Protein AF-A0A2V6DSJ8-F1 (afdb_monomer)

Radius of gyration: 27.38 Å; Cα contacts (8 Å, |Δi|>4): 97; chains: 1; bounding box: 39×36×82 Å

Sequence (114 aa):
MLNMKRLVLCLALFVLGVLAALTWRLAPELARPTHLDPAFQVPSPFELASLPVATRFDFPLGSEHGALAYNAQRFTENHHLGDDLNGIGGENSDLGDPIYAVADGRVLLARDGG

pLDDT: mean 92.02, std 5.54, range [57.91, 98.25]

Secondary structure (DSSP, 8-state):
---HHHHHHHHHHHHHHHHHHHHHHHHHHHTS-SS--GGGPPPPHHHHHHSPP------SSSSTT-TTEEEEE-TTGGG-SS-EEEETT-TTTTTTPPPPPSSS----------

Solvent-accessible surface area (backbone atoms only — not comparable to full-atom values): 7255 Å² total; per-residue (Å²): 132,84,52,72,70,57,51,53,48,52,52,50,52,50,52,50,49,50,51,52,52,48,48,66,68,44,47,63,66,75,67,49,73,95,62,76,60,72,91,75,59,76,73,54,74,68,56,59,72,66,50,62,79,60,88,57,78,51,49,41,40,58,42,100,73,21,51,64,35,47,76,79,38,48,65,61,48,96,78,31,96,45,68,42,73,36,24,76,78,43,91,70,59,41,73,88,60,67,79,52,83,37,48,63,71,76,91,86,78,87,74,91,88,126

Nearest PDB structures (foldseek):
  8pv7-assembly1_CK  TM=3.643E-01  e=7.504E+00  Thermochaetoides thermophila DSM 1495

Mean predicted aligned error: 7.55 Å

Structure (mmCIF, N/CA/C/O backbone):
data_AF-A0A2V6DSJ8-F1
#
_entry.id   AF-A0A2V6DSJ8-F1
#
loop_
_atom_site.group_PDB
_atom_site.id
_atom_site.type_symbol
_atom_site.label_atom_id
_atom_site.label_alt_id
_atom_site.label_comp_id
_atom_site.label_asym_id
_atom_site.label_entity_id
_atom_site.label_seq_id
_atom_site.pdbx_PDB_ins_code
_atom_site.Cartn_x
_atom_site.Cartn_y
_atom_site.Cartn_z
_atom_site.occupancy
_atom_site.B_iso_or_equiv
_atom_site.auth_seq_id
_atom_site.auth_comp_id
_atom_site.auth_asym_id
_atom_site.auth_atom_id
_atom_site.pdbx_PDB_model_num
ATOM 1 N N . MET A 1 1 ? -11.512 12.904 62.688 1.00 71.31 1 MET A N 1
ATOM 2 C CA . MET A 1 1 ? -12.827 13.101 62.034 1.00 71.31 1 MET A CA 1
ATOM 3 C C . MET A 1 1 ? -12.679 14.086 60.886 1.00 71.31 1 MET A C 1
ATOM 5 O O . MET A 1 1 ? -12.241 15.208 61.118 1.00 71.31 1 MET A O 1
ATOM 9 N N . LEU A 1 2 ? -12.988 13.676 59.655 1.00 71.38 2 LEU A N 1
ATOM 10 C CA . LEU A 1 2 ? -13.039 14.590 58.510 1.00 71.38 2 LEU A CA 1
ATOM 11 C C . LEU A 1 2 ? -14.263 15.506 58.686 1.00 71.38 2 LEU A C 1
ATOM 13 O O . LEU A 1 2 ? -15.358 15.002 58.919 1.00 71.38 2 LEU A O 1
ATOM 17 N N . ASN A 1 3 ? -14.102 16.833 58.638 1.00 89.81 3 ASN A N 1
ATOM 18 C CA . ASN A 1 3 ? -15.262 17.721 58.770 1.00 89.81 3 ASN A CA 1
ATOM 19 C C . ASN A 1 3 ? -16.123 17.685 57.491 1.00 89.81 3 ASN A C 1
ATOM 21 O O . ASN A 1 3 ? -15.619 17.410 56.400 1.00 89.81 3 ASN A O 1
ATOM 25 N N . MET A 1 4 ? -17.413 17.999 57.622 1.00 90.94 4 MET A N 1
ATOM 26 C CA . MET A 1 4 ? -18.386 17.955 56.521 1.00 90.94 4 MET A CA 1
ATOM 27 C C . MET A 1 4 ? -17.945 18.765 55.289 1.00 90.94 4 MET A C 1
ATOM 29 O O . MET A 1 4 ? -18.133 18.325 54.160 1.00 90.94 4 MET A O 1
ATOM 33 N N . LYS A 1 5 ? -17.283 19.914 55.489 1.00 91.75 5 LYS A N 1
ATOM 34 C CA . LYS A 1 5 ? -16.775 20.759 54.395 1.00 91.75 5 LYS A CA 1
ATOM 35 C C . LYS A 1 5 ? -15.671 20.058 53.595 1.00 91.75 5 LYS A C 1
ATOM 37 O O . LYS A 1 5 ? -15.651 20.148 52.373 1.00 91.75 5 LYS A O 1
ATOM 42 N N . ARG A 1 6 ? -14.776 19.329 54.272 1.00 91.56 6 ARG A N 1
ATOM 43 C CA . ARG A 1 6 ? -13.719 18.528 53.634 1.00 91.56 6 ARG A CA 1
ATOM 44 C C . ARG A 1 6 ? -14.298 17.333 52.879 1.00 91.56 6 ARG A C 1
ATOM 46 O O . ARG A 1 6 ? -13.832 17.055 51.784 1.00 91.56 6 ARG A O 1
ATOM 53 N N . LEU A 1 7 ? -15.328 16.674 53.417 1.00 93.31 7 LEU A N 1
ATOM 54 C CA . LEU A 1 7 ? -16.011 15.578 52.721 1.00 93.31 7 LEU A CA 1
ATOM 55 C C . LEU A 1 7 ? -16.664 16.056 51.414 1.00 93.31 7 LEU A C 1
ATOM 57 O O . LEU A 1 7 ? -16.453 15.446 50.369 1.00 93.31 7 LEU A O 1
ATOM 61 N N . VAL A 1 8 ? -17.400 17.173 51.463 1.00 95.38 8 VAL A N 1
ATOM 62 C CA . VAL A 1 8 ? -18.034 17.778 50.279 1.00 95.38 8 VAL A CA 1
ATOM 63 C C . VAL A 1 8 ? -16.988 18.185 49.241 1.00 95.38 8 VAL A C 1
ATOM 65 O O . VAL A 1 8 ? -17.162 17.897 48.061 1.00 95.38 8 VAL A O 1
ATOM 68 N N . LEU A 1 9 ? -15.875 18.792 49.670 1.00 95.00 9 LEU A N 1
ATOM 69 C CA . LEU A 1 9 ? -14.777 19.152 48.772 1.00 95.00 9 LEU A CA 1
ATOM 70 C C . LEU A 1 9 ? -14.158 17.918 48.096 1.00 95.00 9 LEU A C 1
ATOM 72 O O . LEU A 1 9 ? -13.962 17.927 46.885 1.00 95.00 9 LEU A O 1
ATOM 76 N N . CYS A 1 10 ? -13.882 16.846 48.846 1.00 9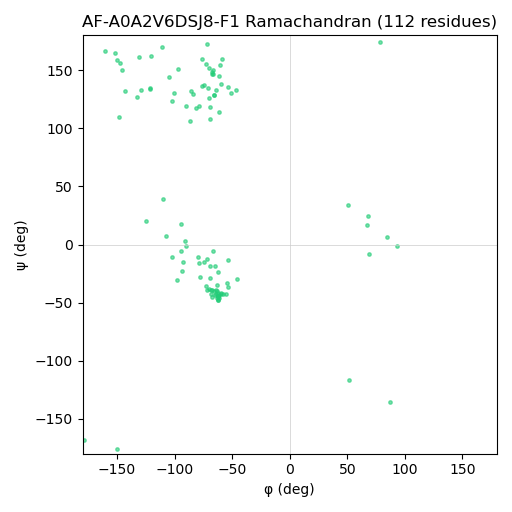5.69 10 CYS A N 1
ATOM 77 C CA . CYS A 1 10 ? -13.338 15.607 48.282 1.00 95.69 10 CYS A CA 1
ATOM 78 C C . CYS A 1 10 ? -14.297 14.964 47.272 1.00 95.69 10 CYS A C 1
ATOM 80 O O . CYS A 1 10 ? -13.850 14.529 46.214 1.00 95.69 10 CYS A O 1
ATOM 82 N N . LEU A 1 11 ? -15.602 14.939 47.564 1.00 96.69 11 LEU A N 1
ATOM 83 C CA . LEU A 1 11 ? -16.604 14.415 46.636 1.00 96.69 11 LEU A CA 1
ATOM 84 C C . LEU A 1 11 ? -16.687 15.269 45.364 1.00 96.69 11 LEU A C 1
ATOM 86 O O . LEU A 1 11 ? -16.715 14.723 44.266 1.00 96.69 11 LEU A O 1
ATOM 90 N N . ALA A 1 12 ? -16.667 16.598 45.495 1.00 96.88 12 ALA A N 1
ATOM 91 C CA . ALA A 1 12 ? -16.679 17.506 44.351 1.00 96.88 12 ALA A CA 1
ATOM 92 C C . ALA A 1 12 ? -15.441 17.321 43.459 1.00 96.88 12 ALA A C 1
ATOM 94 O O . ALA A 1 12 ? -15.573 17.223 42.242 1.00 96.88 12 ALA A O 1
ATOM 95 N N . LEU A 1 13 ? -14.248 17.206 44.055 1.00 97.62 13 LEU A N 1
ATOM 96 C CA . LEU A 1 13 ? -13.007 16.935 43.323 1.00 97.62 13 LEU A CA 1
ATOM 97 C C . LEU A 1 13 ? -13.026 15.558 42.651 1.00 97.62 13 LEU A C 1
ATOM 99 O O . LEU A 1 13 ? -12.575 15.432 41.516 1.00 97.62 13 LEU A O 1
ATOM 103 N N . PHE A 1 14 ? -13.581 14.541 43.315 1.00 97.56 14 PHE A N 1
ATOM 104 C CA . PHE A 1 14 ? -13.751 13.216 42.727 1.00 97.56 14 PHE A CA 1
ATOM 105 C C . PHE A 1 14 ? -14.683 13.258 41.511 1.00 97.56 14 PHE A C 1
ATOM 107 O O . PHE A 1 14 ? -14.323 12.754 40.452 1.00 97.56 14 PHE A O 1
ATOM 114 N N . VAL A 1 15 ? -15.843 13.914 41.625 1.00 98.25 15 VAL A N 1
ATOM 115 C CA . VAL A 1 15 ? -16.790 14.070 40.510 1.00 98.25 15 VAL A CA 1
ATOM 116 C C . VAL A 1 15 ? -16.158 14.852 39.359 1.00 98.25 15 VAL A C 1
ATOM 118 O O . VAL A 1 15 ? -16.242 14.411 38.217 1.00 98.25 15 VAL A O 1
ATOM 121 N N . LEU A 1 16 ? -15.470 15.963 39.639 1.00 98.25 16 LEU A N 1
ATOM 122 C CA . LEU A 1 16 ? -14.741 16.728 38.621 1.00 98.25 16 LEU A CA 1
ATOM 123 C C . LEU A 1 16 ? -13.666 15.879 37.931 1.00 98.25 16 LEU A C 1
ATOM 125 O O . LEU A 1 16 ? -13.547 15.930 36.710 1.00 98.25 16 LEU A O 1
ATOM 129 N N . GLY A 1 17 ? -12.923 15.069 38.688 1.00 98.19 17 GLY A N 1
ATOM 130 C CA . GLY A 1 17 ? -11.920 14.153 38.146 1.00 98.19 17 GLY A CA 1
ATOM 131 C C . GLY A 1 17 ? -12.527 13.069 37.253 1.00 98.19 17 GLY A C 1
ATOM 132 O O . GLY A 1 17 ? -12.008 12.807 36.171 1.00 98.19 17 GLY A O 1
ATOM 133 N N . VAL A 1 18 ? -13.656 12.4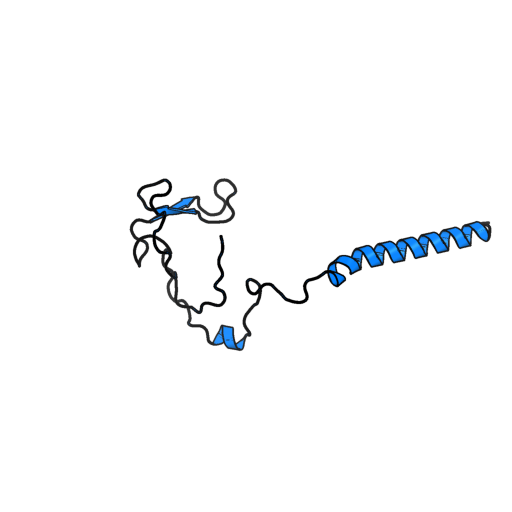81 37.659 1.00 98.06 18 VAL A N 1
ATOM 134 C CA . VAL A 1 18 ? -14.397 11.505 36.844 1.00 98.06 18 VAL A CA 1
ATOM 135 C C . VAL A 1 18 ? -14.909 12.151 35.560 1.00 98.06 18 VAL A C 1
ATOM 137 O O . VAL A 1 18 ? -14.725 11.584 34.486 1.00 98.06 18 VAL A O 1
ATOM 140 N N . LEU A 1 19 ? -15.500 13.345 35.642 1.00 97.69 19 LEU A N 1
ATOM 141 C CA . LEU A 1 19 ? -15.982 14.070 34.467 1.00 97.69 19 LEU A CA 1
ATOM 142 C C . LEU A 1 19 ? -14.834 14.412 33.514 1.00 97.69 19 LEU A C 1
ATOM 144 O O . LEU A 1 19 ? -14.966 14.168 32.322 1.00 97.69 19 LEU A O 1
ATOM 148 N N . ALA A 1 20 ? -13.698 14.891 34.027 1.00 97.12 20 ALA A N 1
ATOM 149 C CA . ALA A 1 20 ? -12.514 15.174 33.218 1.00 97.12 20 ALA A CA 1
ATOM 150 C C . ALA A 1 20 ? -11.942 13.910 32.550 1.00 97.12 20 ALA A C 1
ATOM 152 O O . ALA A 1 20 ? -11.552 13.937 31.385 1.00 97.12 20 ALA A O 1
ATOM 153 N N . ALA A 1 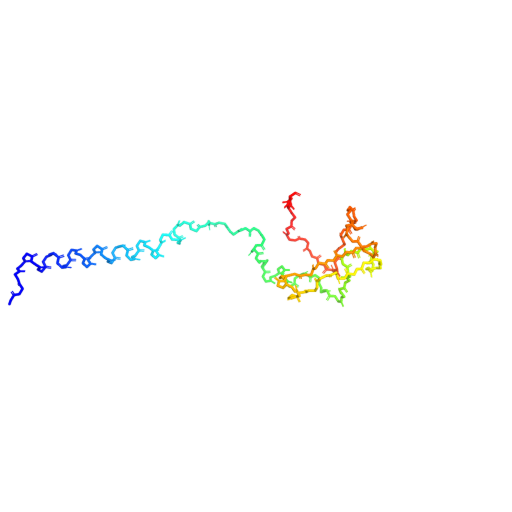21 ? -11.920 12.779 33.259 1.00 97.06 21 ALA A N 1
ATOM 154 C CA . ALA A 1 21 ? -11.482 11.509 32.690 1.00 97.06 21 ALA A CA 1
ATOM 155 C C . ALA A 1 21 ? -12.447 10.999 31.607 1.00 97.06 21 ALA A C 1
ATOM 157 O O . ALA A 1 21 ? -12.002 10.476 30.584 1.00 97.06 21 ALA A O 1
ATOM 158 N N . LEU A 1 22 ? -13.758 11.154 31.812 1.00 96.94 22 LEU A N 1
ATOM 159 C CA . LEU A 1 22 ? -14.777 10.774 30.835 1.00 96.94 22 LEU A CA 1
ATOM 160 C C . LEU A 1 22 ? -14.717 11.658 29.591 1.00 96.94 22 LEU A C 1
ATOM 162 O O . LEU A 1 22 ? -14.729 11.127 28.485 1.00 96.94 22 LEU A O 1
ATOM 166 N N . THR A 1 23 ? -14.601 12.979 29.745 1.00 95.19 23 THR A N 1
ATOM 167 C CA . THR A 1 23 ? -14.468 13.888 28.599 1.00 95.19 23 THR A CA 1
ATOM 168 C C . THR A 1 23 ? -13.196 13.594 27.819 1.00 95.19 23 THR A C 1
ATOM 170 O O . THR A 1 23 ? -13.268 13.459 26.605 1.00 95.19 23 THR A O 1
ATOM 173 N N . TRP A 1 24 ? -12.060 13.390 28.492 1.00 96.12 24 TRP A N 1
ATOM 174 C CA . TRP A 1 24 ? -10.808 13.004 27.836 1.00 96.12 24 TRP A CA 1
ATOM 175 C C . TRP A 1 24 ? -10.938 11.698 27.043 1.00 96.12 24 TRP A C 1
ATOM 177 O O . TRP A 1 24 ? -10.452 11.599 25.921 1.00 96.12 24 TRP A O 1
ATOM 187 N N . ARG A 1 25 ? -11.612 10.690 27.609 1.00 95.88 25 ARG A N 1
ATOM 188 C CA . ARG A 1 25 ? -11.791 9.386 26.954 1.00 95.88 25 ARG A CA 1
ATOM 189 C C . ARG A 1 25 ? -12.783 9.416 25.796 1.00 95.88 25 ARG A C 1
ATOM 191 O O . ARG A 1 25 ? -12.587 8.686 24.835 1.00 95.88 25 ARG A O 1
ATOM 198 N N . LEU A 1 26 ? -13.847 10.209 25.899 1.00 96.00 26 LEU A N 1
ATOM 199 C CA . LEU A 1 26 ? -14.933 10.228 24.916 1.00 96.00 26 LEU A CA 1
ATOM 200 C C . LEU A 1 26 ? -14.742 11.290 23.828 1.00 96.00 26 LEU A C 1
ATOM 202 O O . LEU A 1 26 ? -15.289 11.136 22.741 1.00 96.00 26 LEU A O 1
ATOM 206 N N . ALA A 1 27 ? -13.968 12.348 24.079 1.00 94.94 27 ALA A N 1
ATOM 207 C CA . ALA A 1 27 ? -13.749 13.418 23.107 1.00 94.94 27 ALA A CA 1
ATOM 208 C C . ALA A 1 27 ? -13.203 12.926 21.749 1.00 94.94 27 ALA A C 1
ATOM 210 O O . ALA A 1 27 ? -13.737 13.371 20.734 1.00 94.94 27 ALA A O 1
ATOM 211 N N . PRO A 1 28 ? -12.228 11.992 21.676 1.00 93.75 28 PRO A N 1
ATOM 212 C CA . PRO A 1 28 ? -11.755 11.468 20.392 1.00 93.75 28 PRO A CA 1
ATOM 213 C C . PRO A 1 28 ? -12.842 10.722 19.614 1.00 93.75 28 PRO A C 1
ATOM 215 O O . PRO A 1 28 ? -12.896 10.809 18.393 1.00 93.75 28 PRO A O 1
ATOM 218 N N . GLU A 1 29 ? -13.730 10.020 20.319 1.00 91.12 29 GLU A N 1
ATOM 219 C CA . GLU A 1 29 ? -14.838 9.281 19.709 1.00 91.12 29 GLU A CA 1
ATOM 220 C C . GLU A 1 29 ? -15.922 10.222 19.180 1.00 91.12 29 GLU A C 1
ATOM 222 O O . GLU A 1 29 ? -16.444 10.016 18.089 1.00 91.12 29 GLU A O 1
ATOM 227 N N . LEU A 1 30 ? -16.214 11.301 19.913 1.00 89.50 30 LEU A N 1
ATOM 228 C CA . LEU A 1 30 ? -17.152 12.341 19.482 1.00 89.50 30 LEU A CA 1
ATOM 229 C C . LEU A 1 30 ? -16.618 13.171 18.306 1.00 89.50 30 LEU A C 1
ATOM 231 O O . LEU A 1 30 ? -17.406 13.685 17.518 1.00 89.50 30 LEU A O 1
ATOM 235 N N . ALA A 1 31 ? -15.295 13.305 18.196 1.00 89.31 31 ALA A N 1
ATOM 236 C CA . ALA A 1 31 ? -14.625 13.988 17.092 1.00 89.31 31 ALA A CA 1
ATOM 237 C C . ALA A 1 31 ? -14.281 13.053 15.920 1.00 89.31 31 ALA A C 1
ATOM 239 O O . ALA A 1 31 ? -13.717 13.508 14.921 1.00 89.31 31 ALA A O 1
ATOM 240 N N . ARG A 1 32 ? -14.587 11.753 16.026 1.00 88.69 32 ARG A N 1
ATOM 241 C CA . ARG A 1 32 ? -14.270 10.781 14.982 1.00 88.69 32 ARG A CA 1
ATOM 242 C C . ARG A 1 32 ? -15.045 11.130 13.702 1.00 88.69 32 ARG A C 1
ATOM 244 O O . ARG A 1 32 ? -16.258 11.345 13.772 1.00 88.69 32 ARG A O 1
ATOM 251 N N . PRO A 1 33 ? -14.390 11.148 12.527 1.00 88.19 33 PRO A N 1
ATOM 252 C CA . PRO A 1 33 ? -15.084 11.304 11.257 1.00 88.19 33 PRO A CA 1
ATOM 253 C C . PRO A 1 33 ? -16.202 10.269 11.105 1.00 88.19 33 PRO A C 1
ATOM 255 O O . PRO A 1 33 ? -16.014 9.085 11.382 1.00 88.19 33 PRO A O 1
ATOM 258 N N . THR A 1 34 ? -17.367 10.713 10.639 1.00 85.88 34 THR A N 1
ATOM 259 C CA . THR A 1 34 ? -18.526 9.836 10.400 1.00 85.88 34 THR A CA 1
ATOM 260 C C . THR A 1 34 ? -18.366 8.963 9.159 1.00 85.88 34 THR A C 1
ATOM 262 O O . THR A 1 34 ? -19.097 7.990 8.994 1.00 85.88 34 THR A O 1
ATOM 265 N N . HIS A 1 35 ? -17.400 9.297 8.303 1.00 85.12 35 HIS A N 1
ATOM 266 C CA . HIS A 1 35 ? -17.077 8.573 7.085 1.00 85.12 35 HIS A CA 1
ATOM 267 C C . HIS A 1 35 ? -15.618 8.124 7.147 1.00 85.12 35 HIS A C 1
ATOM 269 O O . HIS A 1 35 ? -14.734 8.909 7.495 1.00 85.12 35 HIS A O 1
ATOM 275 N N . LEU A 1 36 ? -15.374 6.861 6.801 1.00 85.69 36 LEU A N 1
ATOM 276 C CA . LEU A 1 36 ? -14.025 6.360 6.558 1.00 85.69 36 LEU A CA 1
ATOM 277 C C . LEU A 1 36 ? -13.549 6.893 5.207 1.00 85.69 36 LEU A C 1
ATOM 279 O O . LEU A 1 36 ? -14.320 6.869 4.242 1.00 85.69 36 LEU A O 1
ATOM 283 N N . ASP A 1 37 ? -12.293 7.343 5.132 1.00 87.88 37 ASP A N 1
ATOM 284 C CA . ASP A 1 37 ? -11.655 7.627 3.842 1.00 87.88 37 ASP A CA 1
ATOM 285 C C . ASP A 1 37 ? -11.838 6.384 2.945 1.00 87.88 37 ASP A C 1
ATOM 287 O O . ASP A 1 37 ? -11.591 5.269 3.418 1.00 87.88 37 ASP A O 1
ATOM 291 N N . PRO A 1 38 ? -12.315 6.541 1.694 1.00 87.44 38 PRO A N 1
ATOM 292 C CA . PRO A 1 38 ? -12.452 5.446 0.735 1.00 87.44 38 PRO A CA 1
ATOM 293 C C . PRO A 1 38 ? -11.232 4.519 0.643 1.00 87.44 38 PRO A C 1
ATOM 295 O O . PRO A 1 38 ? -11.402 3.329 0.403 1.00 87.44 38 PRO A O 1
ATOM 298 N N . ALA A 1 39 ? -10.020 5.022 0.904 1.00 87.69 39 ALA A N 1
ATOM 299 C CA . ALA A 1 39 ? -8.790 4.229 0.952 1.00 87.69 39 ALA A CA 1
ATOM 300 C C . ALA A 1 39 ? -8.786 3.142 2.044 1.00 87.69 39 ALA A C 1
ATOM 302 O O . ALA A 1 39 ? -8.066 2.155 1.922 1.00 87.69 39 ALA A O 1
ATOM 303 N N . PHE A 1 40 ? -9.586 3.307 3.101 1.00 89.12 40 PHE A N 1
ATOM 304 C CA . PHE A 1 40 ? -9.734 2.346 4.199 1.00 89.12 40 PHE A CA 1
ATOM 305 C C . PHE A 1 40 ? -11.081 1.613 4.176 1.00 89.12 40 PHE A C 1
ATOM 307 O O . PHE A 1 40 ? -11.404 0.887 5.119 1.00 89.12 40 PHE A O 1
ATOM 314 N N . GLN A 1 41 ? -11.890 1.797 3.130 1.00 89.94 41 GLN A N 1
ATOM 315 C CA . GLN A 1 41 ? -13.144 1.068 2.982 1.00 89.94 41 GLN A CA 1
ATOM 316 C C . GLN A 1 41 ? -12.864 -0.321 2.407 1.00 89.94 41 GLN A C 1
ATOM 318 O O . GLN A 1 41 ? -12.369 -0.468 1.292 1.00 89.94 41 GLN A O 1
ATOM 323 N N . VAL A 1 42 ? -13.193 -1.357 3.177 1.00 88.81 42 VAL A N 1
ATOM 324 C CA . VAL A 1 42 ? -13.106 -2.745 2.715 1.00 88.81 42 VAL A CA 1
ATOM 325 C C . VAL A 1 42 ? -14.392 -3.085 1.948 1.00 88.81 42 VAL A C 1
ATOM 327 O O . VAL A 1 42 ? -15.476 -2.851 2.493 1.00 88.81 42 VAL A O 1
ATOM 330 N N . PRO A 1 43 ? -14.311 -3.640 0.721 1.00 90.25 43 PRO A N 1
ATOM 331 C CA . PRO A 1 43 ? -15.491 -4.091 -0.013 1.00 90.25 43 PRO A CA 1
ATOM 332 C C . PRO A 1 43 ? -16.283 -5.149 0.758 1.00 90.25 43 PRO A C 1
ATOM 334 O O . PRO A 1 43 ? -15.756 -5.840 1.634 1.00 90.25 43 PRO A O 1
ATOM 337 N N . SER A 1 44 ? -17.558 -5.318 0.409 1.00 93.94 44 SER A N 1
ATOM 338 C CA . SER A 1 44 ? -18.372 -6.365 1.032 1.00 93.94 44 SER A CA 1
ATOM 339 C C . SER A 1 44 ? -17.786 -7.765 0.766 1.00 93.94 44 SER A C 1
ATOM 341 O O . SER A 1 44 ? -17.142 -7.974 -0.265 1.00 93.94 44 SER A O 1
ATOM 343 N N . PRO A 1 45 ? -18.045 -8.774 1.623 1.00 96.12 45 PRO A N 1
ATOM 344 C CA . PRO A 1 45 ? -17.580 -10.140 1.371 1.00 96.12 45 PRO A CA 1
ATOM 345 C C . PRO A 1 45 ? -18.010 -10.697 0.005 1.00 96.12 45 PRO A C 1
ATOM 347 O O . PRO A 1 45 ? -17.261 -11.446 -0.615 1.00 96.12 45 PRO A O 1
ATOM 350 N N . PHE A 1 46 ? -19.190 -10.303 -0.487 1.00 96.12 46 PHE A N 1
ATOM 351 C CA . PHE A 1 46 ? -19.681 -10.695 -1.811 1.00 96.12 46 PHE A CA 1
ATOM 352 C C . PHE A 1 46 ? -18.897 -10.039 -2.949 1.00 96.12 46 PHE A C 1
ATOM 354 O O . PHE A 1 46 ? -18.633 -10.692 -3.954 1.00 96.12 46 PHE A O 1
ATOM 361 N N . GLU A 1 47 ? -18.511 -8.771 -2.798 1.00 93.88 47 GLU A N 1
ATOM 362 C CA . GLU A 1 47 ? -17.643 -8.102 -3.768 1.00 93.88 47 GLU A CA 1
ATOM 363 C C . GLU A 1 47 ? -16.235 -8.681 -3.752 1.00 93.88 47 GLU A C 1
ATOM 365 O O . GLU A 1 47 ? -15.685 -8.926 -4.814 1.00 93.88 47 GLU A O 1
ATOM 370 N N . LEU A 1 48 ? -15.667 -8.957 -2.575 1.00 92.31 48 LEU A N 1
ATOM 371 C CA . LEU A 1 48 ? -14.357 -9.605 -2.472 1.00 92.31 48 LEU A CA 1
ATOM 372 C C . LEU A 1 48 ? -14.359 -10.984 -3.141 1.00 92.31 48 LEU A C 1
ATOM 374 O O . LEU A 1 48 ? -13.425 -11.314 -3.863 1.00 92.31 48 LEU A O 1
ATOM 378 N N . ALA A 1 49 ? -15.422 -11.767 -2.941 1.00 94.31 49 ALA A N 1
ATOM 379 C CA . ALA A 1 49 ? -15.572 -13.083 -3.556 1.00 94.31 49 ALA A CA 1
ATOM 380 C C . ALA A 1 49 ? -15.805 -13.035 -5.077 1.00 94.31 49 ALA A C 1
ATOM 382 O O . ALA A 1 49 ? -15.631 -14.057 -5.739 1.00 94.31 49 ALA A O 1
ATOM 383 N N . SER A 1 50 ? -16.214 -11.888 -5.634 1.00 94.44 50 SER A N 1
ATOM 384 C CA . SER A 1 50 ? -16.420 -11.717 -7.077 1.00 94.44 50 SER A CA 1
ATOM 385 C C . SER A 1 50 ? -15.207 -11.142 -7.810 1.00 94.44 50 SER A C 1
ATOM 387 O O . SER A 1 50 ? -15.228 -11.067 -9.040 1.00 94.44 50 SER A O 1
ATOM 389 N N . LEU A 1 51 ? -14.153 -10.746 -7.087 1.00 93.38 51 LEU A N 1
ATOM 390 C CA . LEU A 1 51 ? -12.918 -10.266 -7.698 1.00 93.38 51 LEU A CA 1
ATOM 391 C C . LEU A 1 51 ? -12.204 -11.393 -8.463 1.00 93.38 51 LEU A C 1
ATOM 393 O O . LEU A 1 51 ? -12.242 -12.552 -8.039 1.00 93.38 51 LEU A O 1
ATOM 397 N N . PRO A 1 52 ? -11.522 -11.069 -9.577 1.00 94.88 52 PRO A N 1
ATOM 398 C CA . PRO A 1 52 ? -10.670 -12.036 -10.252 1.00 94.88 52 PRO A CA 1
ATOM 399 C C . PRO A 1 52 ? -9.539 -12.490 -9.321 1.00 94.88 52 PRO A C 1
ATOM 401 O O . PRO A 1 52 ? -9.018 -11.715 -8.517 1.00 94.88 52 PRO A O 1
ATOM 404 N N . VAL A 1 53 ? -9.149 -13.759 -9.439 1.00 94.88 53 VAL A N 1
ATOM 405 C CA . VAL A 1 53 ? -7.994 -14.296 -8.714 1.00 94.88 53 VAL A CA 1
ATOM 406 C C . VAL A 1 53 ? -6.724 -13.855 -9.433 1.00 94.88 53 VAL A C 1
ATOM 408 O O . VAL A 1 53 ? -6.505 -14.233 -10.580 1.00 94.88 53 VAL A O 1
ATOM 411 N N . ALA A 1 54 ? -5.862 -13.110 -8.744 1.00 95.88 54 ALA A N 1
ATOM 412 C CA . ALA A 1 54 ? -4.531 -12.786 -9.241 1.00 95.88 54 ALA A CA 1
ATOM 413 C C . ALA A 1 54 ? -3.649 -14.047 -9.263 1.00 95.88 54 ALA A C 1
ATOM 415 O O . ALA A 1 54 ? -3.233 -14.547 -8.217 1.00 95.88 54 ALA A O 1
ATOM 416 N N . THR A 1 55 ? -3.360 -14.577 -10.454 1.00 96.38 55 THR A N 1
ATOM 417 C CA . THR A 1 55 ? -2.514 -15.776 -10.625 1.00 96.38 55 THR A CA 1
ATOM 418 C C . THR A 1 55 ? -1.035 -15.464 -10.840 1.00 96.38 55 THR A C 1
ATOM 420 O O . THR A 1 55 ? -0.198 -16.360 -10.746 1.00 96.38 55 THR A O 1
ATOM 423 N N . ARG A 1 56 ? -0.706 -14.211 -11.160 1.00 93.50 56 ARG A N 1
ATOM 424 C CA . ARG A 1 56 ? 0.651 -13.713 -11.407 1.00 93.50 56 ARG A CA 1
ATOM 425 C C . ARG A 1 56 ? 0.745 -12.277 -10.911 1.00 93.50 56 ARG A C 1
ATOM 427 O O . ARG A 1 56 ? -0.245 -11.554 -10.956 1.00 93.50 56 ARG A O 1
ATOM 434 N N . PHE A 1 57 ? 1.946 -11.902 -10.485 1.00 92.62 57 PHE A N 1
ATOM 435 C CA . PHE A 1 57 ? 2.323 -10.525 -10.212 1.00 92.62 57 PHE A CA 1
ATOM 436 C C . PHE A 1 57 ? 3.523 -10.152 -11.082 1.00 92.62 57 PHE A C 1
ATOM 438 O O . PHE A 1 57 ? 4.470 -10.935 -11.178 1.00 92.62 57 PHE A O 1
ATOM 445 N N . ASP A 1 58 ? 3.460 -8.980 -11.701 1.00 93.25 58 ASP A N 1
ATOM 446 C CA . ASP A 1 58 ? 4.527 -8.379 -12.497 1.00 93.25 58 ASP A CA 1
ATOM 447 C C . ASP A 1 58 ? 5.117 -7.140 -11.825 1.00 93.25 58 ASP A C 1
ATOM 449 O O . ASP A 1 58 ? 4.614 -6.646 -10.816 1.00 93.25 58 ASP A O 1
ATOM 453 N N . PHE A 1 59 ? 6.231 -6.655 -12.368 1.00 93.25 59 PHE A N 1
ATOM 454 C CA . PHE A 1 59 ? 6.833 -5.410 -11.910 1.00 93.25 59 PHE A CA 1
ATOM 455 C C . PHE A 1 59 ? 6.029 -4.214 -12.460 1.00 93.25 59 PHE A C 1
ATOM 457 O O . PHE A 1 59 ? 5.670 -4.233 -13.637 1.00 93.25 59 PHE A O 1
ATOM 464 N N . PRO A 1 60 ? 5.741 -3.175 -11.654 1.00 93.94 60 PRO A N 1
ATOM 465 C CA . PRO A 1 60 ? 4.847 -2.080 -12.053 1.00 93.94 60 PRO A CA 1
ATOM 466 C C . PRO A 1 60 ? 5.499 -1.024 -12.958 1.00 93.94 60 PRO A C 1
ATOM 468 O O . PRO A 1 60 ? 4.787 -0.167 -13.477 1.00 93.94 60 PRO A O 1
ATOM 471 N N . LEU A 1 61 ? 6.826 -1.056 -13.120 1.00 94.31 61 LEU A N 1
ATOM 472 C CA . LEU A 1 61 ? 7.615 -0.084 -13.887 1.00 94.31 61 LEU A CA 1
ATOM 473 C C . LEU A 1 61 ? 8.390 -0.748 -15.026 1.00 94.31 61 LEU A C 1
ATOM 475 O O . LEU A 1 61 ? 8.656 -1.948 -14.991 1.00 94.31 61 LEU A O 1
ATOM 479 N N . GLY A 1 62 ? 8.827 0.056 -15.994 1.00 92.06 62 GLY A N 1
ATOM 480 C CA . GLY A 1 62 ? 9.601 -0.404 -17.144 1.00 92.06 62 GLY A CA 1
ATOM 481 C C . GLY A 1 62 ? 8.702 -0.873 -18.288 1.00 92.06 62 GLY A C 1
ATOM 482 O O . GLY A 1 62 ? 7.731 -0.208 -18.642 1.00 92.06 62 GLY A O 1
ATOM 483 N N . SER A 1 63 ? 9.024 -2.008 -18.912 1.00 88.25 63 SER A N 1
ATOM 484 C CA . SER A 1 63 ? 8.131 -2.615 -19.908 1.00 88.25 63 SER A CA 1
ATOM 485 C C . SER A 1 63 ? 6.887 -3.238 -19.259 1.00 88.25 63 SER A C 1
ATOM 487 O O . SER A 1 63 ? 6.832 -3.419 -18.047 1.00 88.25 63 SER A O 1
ATOM 489 N N . GLU A 1 64 ? 5.925 -3.685 -20.074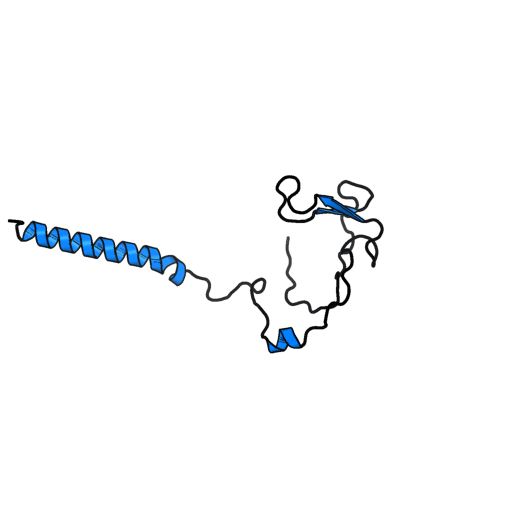 1.00 81.19 64 GLU A N 1
ATOM 490 C CA . GLU A 1 64 ? 4.734 -4.442 -19.632 1.00 81.19 64 GLU A CA 1
ATOM 491 C C . GLU A 1 64 ? 5.041 -5.701 -18.789 1.00 81.19 64 GLU A C 1
ATOM 493 O O . GLU A 1 64 ? 4.149 -6.283 -18.176 1.00 81.19 64 GLU A O 1
ATOM 498 N N . HIS A 1 65 ? 6.302 -6.144 -18.762 1.00 84.69 65 HIS A N 1
ATOM 499 C CA . HIS A 1 65 ? 6.784 -7.272 -17.963 1.00 84.69 65 HIS A CA 1
ATOM 500 C C . HIS A 1 65 ? 7.966 -6.901 -17.056 1.00 84.69 65 HIS A C 1
ATOM 502 O O . HIS A 1 65 ? 8.723 -7.777 -16.639 1.00 84.69 65 HIS A O 1
ATOM 508 N N . GLY A 1 66 ? 8.159 -5.614 -16.766 1.00 89.75 66 GLY A N 1
ATOM 509 C CA . GLY A 1 66 ? 9.158 -5.160 -15.804 1.00 89.75 66 GLY A CA 1
ATOM 510 C C . GLY A 1 66 ? 10.578 -4.991 -16.328 1.00 89.75 66 GLY A C 1
ATOM 511 O O . GLY A 1 66 ? 11.497 -4.773 -15.540 1.00 89.75 66 GLY A O 1
ATOM 512 N N . ALA A 1 67 ? 10.810 -5.132 -17.636 1.00 92.44 67 ALA A N 1
ATOM 513 C CA . ALA A 1 67 ? 12.153 -4.952 -18.175 1.00 92.44 67 ALA A CA 1
ATOM 514 C C . ALA A 1 67 ? 12.591 -3.490 -18.036 1.00 92.44 67 ALA A C 1
ATOM 516 O O . ALA A 1 67 ? 11.769 -2.585 -18.142 1.00 92.44 67 ALA A O 1
ATOM 517 N N . LEU A 1 68 ? 13.901 -3.271 -17.887 1.00 93.38 68 LEU A N 1
ATOM 518 C CA . LEU A 1 68 ? 14.515 -1.942 -17.754 1.00 93.38 68 LEU A CA 1
ATOM 519 C C . LEU A 1 68 ? 14.164 -1.198 -16.456 1.00 93.38 68 LEU A C 1
ATOM 521 O O . LEU A 1 68 ? 14.450 -0.008 -16.359 1.00 93.38 68 LEU A O 1
ATOM 525 N N . ALA A 1 69 ? 13.650 -1.896 -15.443 1.00 94.56 69 ALA A N 1
ATOM 526 C CA . ALA A 1 69 ? 13.455 -1.352 -14.106 1.00 94.56 69 ALA A CA 1
ATOM 527 C C . ALA A 1 69 ? 14.022 -2.290 -13.024 1.00 94.56 69 ALA A C 1
ATOM 529 O O . ALA A 1 69 ? 14.294 -3.467 -13.274 1.00 94.56 69 ALA A O 1
ATOM 530 N N . TYR A 1 70 ? 14.254 -1.758 -11.825 1.00 93.75 70 TYR A N 1
ATOM 531 C CA . TYR A 1 70 ? 14.765 -2.500 -10.672 1.00 93.75 70 TYR A CA 1
ATOM 532 C C . TYR A 1 70 ? 14.291 -1.879 -9.352 1.00 93.75 70 TYR A C 1
ATOM 534 O O . TYR A 1 70 ? 13.798 -0.756 -9.319 1.00 93.75 70 TYR A O 1
ATOM 542 N N . ASN A 1 71 ? 14.429 -2.626 -8.254 1.00 93.94 71 ASN A N 1
ATOM 543 C CA . ASN A 1 71 ? 14.212 -2.114 -6.902 1.00 93.94 71 ASN A CA 1
ATOM 544 C C . ASN A 1 71 ? 15.521 -1.479 -6.403 1.00 93.94 71 ASN A C 1
ATOM 546 O O . ASN A 1 71 ? 16.494 -2.194 -6.138 1.00 93.94 71 ASN A O 1
ATOM 550 N N . ALA A 1 72 ? 15.548 -0.150 -6.360 1.00 93.50 72 ALA A N 1
ATOM 551 C CA . ALA A 1 72 ? 16.688 0.670 -5.981 1.00 93.50 72 ALA A CA 1
ATOM 552 C C . ALA A 1 72 ? 16.905 0.735 -4.464 1.00 93.50 72 ALA A C 1
ATOM 554 O O . ALA A 1 72 ? 18.050 0.878 -4.032 1.00 93.50 72 ALA A O 1
ATOM 555 N N . GLN A 1 73 ? 15.844 0.582 -3.671 1.00 93.56 73 GLN A N 1
ATOM 556 C CA . GLN A 1 73 ? 15.926 0.519 -2.216 1.00 93.56 73 GLN A CA 1
ATOM 557 C C . GLN A 1 73 ? 14.831 -0.382 -1.662 1.00 93.56 73 GLN A C 1
ATOM 559 O O . GLN A 1 73 ? 13.650 -0.030 -1.677 1.00 93.56 73 GLN A O 1
ATOM 564 N N . ARG A 1 74 ? 15.228 -1.546 -1.145 1.00 95.25 74 ARG A N 1
ATOM 565 C CA . ARG A 1 74 ? 14.263 -2.564 -0.734 1.00 95.25 74 ARG A CA 1
ATOM 566 C C . ARG A 1 74 ? 13.598 -2.200 0.585 1.00 95.25 74 ARG A C 1
ATOM 568 O O . ARG A 1 74 ? 14.162 -1.479 1.411 1.00 95.25 74 ARG A O 1
ATOM 575 N N . PHE A 1 75 ? 12.440 -2.799 0.830 1.00 95.50 75 PHE A N 1
ATOM 576 C CA . PHE A 1 75 ? 11.742 -2.713 2.103 1.00 95.50 75 PHE A CA 1
ATOM 577 C C . PHE A 1 75 ? 12.690 -2.957 3.279 1.00 95.50 75 PHE A C 1
ATOM 579 O O . PHE A 1 75 ? 13.456 -3.921 3.299 1.00 95.50 75 PHE A O 1
ATOM 586 N N . THR A 1 76 ? 12.604 -2.086 4.283 1.00 95.88 76 THR A N 1
ATOM 587 C CA . THR A 1 76 ? 13.423 -2.026 5.507 1.00 95.88 76 THR A CA 1
ATOM 588 C C . THR A 1 76 ? 14.886 -1.626 5.321 1.00 95.88 76 THR A C 1
ATOM 590 O O . THR A 1 76 ? 15.554 -1.338 6.318 1.00 95.88 76 THR A O 1
ATOM 593 N N . GLU A 1 77 ? 15.391 -1.512 4.092 1.00 95.69 77 GLU A N 1
ATOM 594 C CA . GLU A 1 77 ? 16.736 -0.993 3.851 1.00 95.69 77 GLU A 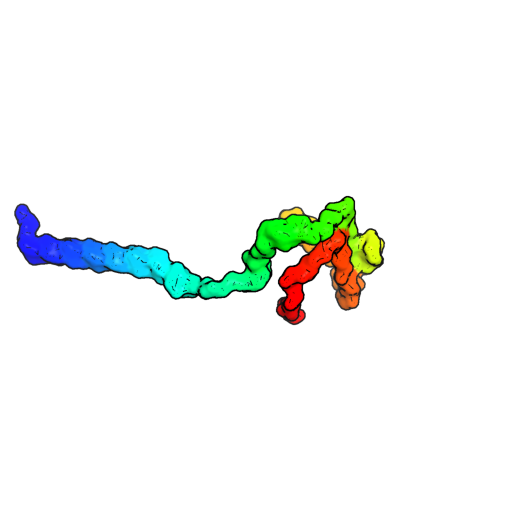CA 1
ATOM 595 C C . GLU A 1 77 ? 16.782 0.513 4.135 1.00 95.69 77 GLU A C 1
ATOM 597 O O . GLU A 1 77 ? 15.889 1.279 3.770 1.00 95.69 77 GLU A O 1
ATOM 602 N N . ASN A 1 78 ? 17.823 0.939 4.852 1.00 94.31 78 ASN A N 1
ATOM 603 C CA . ASN A 1 78 ? 18.022 2.320 5.308 1.00 94.31 78 ASN A CA 1
ATOM 604 C C . ASN A 1 78 ? 16.800 2.940 6.023 1.00 94.31 78 ASN A C 1
ATOM 606 O O . ASN A 1 78 ? 16.592 4.148 5.946 1.00 94.31 78 ASN A O 1
ATOM 610 N N . HIS A 1 79 ? 16.029 2.133 6.765 1.00 93.75 79 HIS A N 1
ATOM 611 C CA . HIS A 1 79 ? 14.803 2.545 7.473 1.00 93.75 79 HIS A CA 1
ATOM 612 C C . HIS A 1 79 ? 13.628 2.928 6.555 1.00 93.75 79 HIS A C 1
ATOM 614 O O . HIS A 1 79 ? 12.739 3.675 6.967 1.00 93.75 79 HIS A O 1
ATOM 620 N N . HIS A 1 80 ? 13.599 2.404 5.329 1.00 92.44 80 HIS A N 1
ATOM 621 C CA . HIS A 1 80 ? 12.512 2.648 4.390 1.00 92.44 80 HIS A CA 1
ATOM 622 C C . HIS A 1 80 ? 11.341 1.674 4.592 1.00 92.44 80 HIS A C 1
ATOM 624 O O . HIS A 1 80 ? 11.539 0.468 4.723 1.00 92.44 80 HIS A O 1
ATOM 630 N N . LEU A 1 81 ? 10.107 2.190 4.645 1.00 94.31 81 LEU A N 1
ATOM 631 C CA . LEU A 1 81 ? 8.886 1.393 4.858 1.00 94.31 81 LEU A CA 1
ATOM 632 C C . LEU 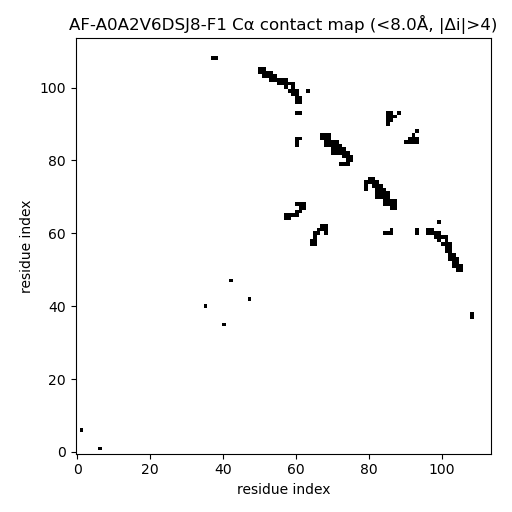A 1 81 ? 8.188 0.990 3.546 1.00 94.31 81 LEU A C 1
ATOM 634 O O . LEU A 1 81 ? 7.022 0.599 3.569 1.00 94.31 81 LEU A O 1
ATOM 638 N N . GLY A 1 82 ? 8.902 1.056 2.422 1.00 93.12 82 GLY A N 1
ATOM 639 C CA . GLY A 1 82 ? 8.445 0.629 1.103 1.00 93.12 82 GLY A CA 1
ATOM 640 C C . GLY A 1 82 ? 9.605 0.140 0.237 1.00 93.12 82 GLY A C 1
ATOM 641 O O . GLY A 1 82 ? 10.739 0.060 0.707 1.00 93.12 82 GLY A O 1
ATOM 642 N N . ASP A 1 83 ? 9.302 -0.191 -1.014 1.00 93.88 83 ASP A N 1
ATOM 643 C CA . ASP A 1 83 ? 10.301 -0.421 -2.056 1.00 93.88 83 ASP A CA 1
ATOM 644 C C . ASP A 1 83 ? 10.393 0.829 -2.939 1.00 93.88 83 ASP A C 1
ATOM 646 O O . ASP A 1 83 ? 9.362 1.301 -3.423 1.00 93.88 83 ASP A O 1
ATOM 650 N N . ASP A 1 84 ? 11.604 1.333 -3.182 1.00 92.94 84 ASP A N 1
ATOM 651 C CA . ASP A 1 84 ? 11.840 2.348 -4.214 1.00 92.94 84 ASP A CA 1
ATOM 652 C C . ASP A 1 84 ? 12.171 1.651 -5.525 1.00 92.94 84 ASP A C 1
ATOM 654 O O . ASP A 1 84 ? 13.153 0.913 -5.628 1.00 92.94 84 ASP A O 1
ATOM 658 N N . LEU A 1 85 ? 11.344 1.873 -6.537 1.00 93.12 85 LEU A N 1
ATOM 659 C CA . LEU A 1 85 ? 11.516 1.292 -7.861 1.00 93.12 85 LEU A CA 1
ATOM 660 C C . LEU A 1 85 ? 12.038 2.374 -8.812 1.00 93.12 85 LEU A C 1
ATOM 662 O O . LEU A 1 85 ? 11.671 3.532 -8.662 1.00 93.12 85 LEU A O 1
ATOM 666 N N . ASN A 1 86 ? 12.907 2.002 -9.752 1.00 94.56 86 ASN A N 1
ATOM 667 C CA . ASN A 1 86 ? 13.537 2.946 -10.676 1.00 94.56 86 ASN A CA 1
ATOM 668 C C . ASN A 1 86 ? 13.869 2.285 -12.022 1.00 9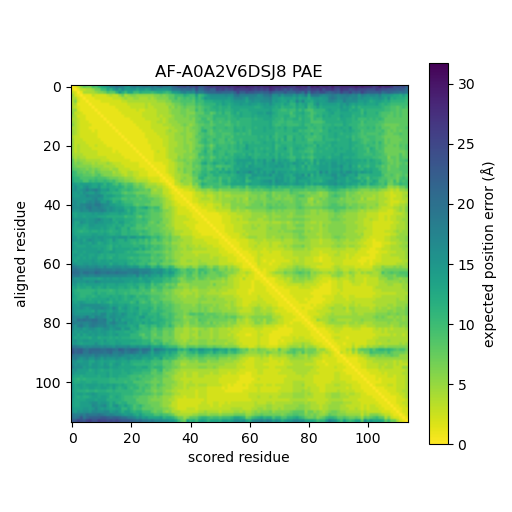4.56 86 ASN A C 1
ATOM 670 O O . ASN A 1 86 ? 14.032 1.063 -12.107 1.00 94.56 86 ASN A O 1
ATOM 674 N N . GLY A 1 87 ? 14.031 3.094 -13.064 1.00 94.00 87 GLY A N 1
ATOM 675 C CA . GLY A 1 87 ? 14.580 2.692 -14.352 1.00 94.00 87 GLY A CA 1
ATOM 676 C C . GLY A 1 87 ? 16.082 2.399 -14.267 1.00 94.00 87 GLY A C 1
ATOM 677 O O . GLY A 1 87 ? 16.815 2.976 -13.466 1.00 94.00 87 GLY A O 1
ATOM 678 N N . ILE A 1 88 ? 16.591 1.513 -15.127 1.00 94.62 88 ILE A N 1
ATOM 679 C CA . ILE A 1 88 ? 18.019 1.127 -15.131 1.00 94.62 88 ILE A CA 1
ATOM 680 C C . ILE A 1 88 ? 18.982 2.256 -15.544 1.00 94.62 88 ILE A C 1
ATOM 682 O O . ILE A 1 88 ? 20.196 2.061 -15.505 1.00 94.62 88 ILE A O 1
ATOM 686 N N . GLY A 1 89 ? 18.467 3.417 -15.962 1.00 92.12 89 GLY A N 1
ATOM 687 C CA . GLY A 1 89 ? 19.276 4.608 -16.224 1.00 92.12 89 GLY A CA 1
ATOM 688 C C . GLY A 1 89 ? 19.822 5.264 -14.948 1.00 92.12 89 GLY A C 1
ATOM 689 O O . GLY A 1 89 ? 20.723 6.096 -15.049 1.00 92.12 89 GLY A O 1
ATOM 690 N N . GLY A 1 90 ? 19.324 4.862 -13.772 1.00 85.00 90 GLY A N 1
ATOM 691 C CA . GLY A 1 90 ? 19.672 5.433 -12.471 1.00 85.00 90 GLY A CA 1
ATOM 692 C C . GLY A 1 90 ? 18.959 6.760 -12.184 1.00 85.00 90 GLY A C 1
ATOM 693 O O . GLY A 1 90 ? 18.273 7.313 -13.040 1.00 85.00 90 GLY A O 1
ATOM 694 N N . GLU A 1 91 ? 19.137 7.286 -10.969 1.00 86.12 91 GLU A N 1
ATOM 695 C CA . GLU A 1 91 ? 18.539 8.556 -10.510 1.00 86.12 91 GLU A CA 1
ATOM 696 C C . GLU A 1 91 ? 17.017 8.623 -10.737 1.00 86.12 91 GLU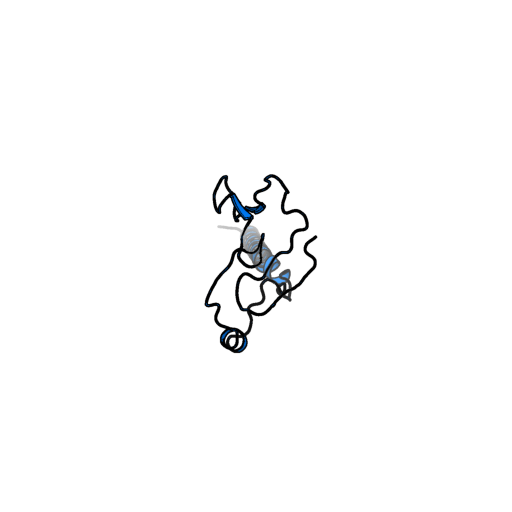 A C 1
ATOM 698 O O . GLU A 1 91 ? 16.310 7.813 -10.163 1.00 86.12 91 GLU A O 1
ATOM 703 N N . ASN A 1 92 ? 16.507 9.544 -11.561 1.00 89.00 92 ASN A N 1
ATOM 704 C CA . ASN A 1 92 ? 15.081 9.658 -11.905 1.00 89.00 92 ASN A CA 1
ATOM 705 C C . ASN A 1 92 ? 14.833 9.250 -13.366 1.00 89.00 92 ASN A C 1
ATOM 707 O O . ASN A 1 92 ? 14.123 9.940 -14.101 1.00 89.00 92 ASN A O 1
ATOM 711 N N . SER A 1 93 ? 15.523 8.213 -13.847 1.00 92.00 93 SER A N 1
ATOM 712 C CA . SER A 1 93 ? 15.438 7.801 -15.256 1.00 92.00 93 SER A CA 1
ATOM 713 C C . SER A 1 93 ? 14.055 7.301 -15.681 1.00 92.00 93 SER A C 1
ATOM 715 O O . SER A 1 93 ? 13.771 7.287 -16.872 1.00 92.00 93 SER A O 1
ATOM 717 N N . ASP A 1 94 ? 13.215 6.939 -14.717 1.00 92.12 94 ASP A N 1
ATOM 718 C CA . ASP A 1 94 ? 11.816 6.535 -14.854 1.00 92.12 94 ASP A CA 1
ATOM 719 C C . ASP A 1 94 ? 10.818 7.701 -14.735 1.00 92.12 94 ASP A C 1
ATOM 721 O O . ASP A 1 94 ? 9.603 7.497 -14.767 1.00 92.12 94 ASP A O 1
ATOM 725 N N . LEU A 1 95 ? 11.287 8.944 -14.585 1.00 93.00 95 LEU A N 1
ATOM 726 C CA . LEU A 1 95 ? 10.399 10.096 -14.455 1.00 93.00 95 LEU A CA 1
ATOM 727 C C . LEU A 1 95 ? 9.531 10.271 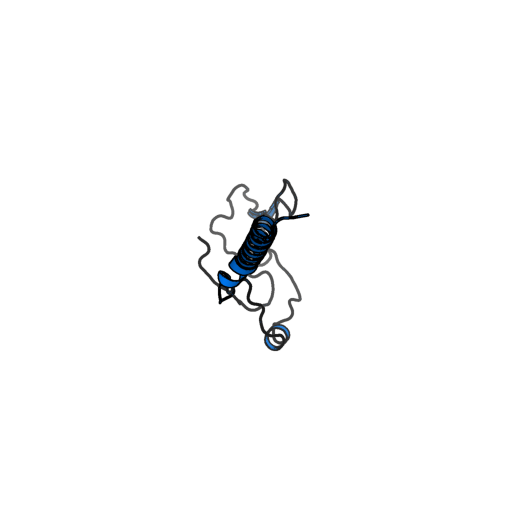-15.710 1.00 93.00 95 LEU A C 1
ATOM 729 O O . LEU A 1 95 ? 10.012 10.660 -16.775 1.00 93.00 95 LEU A O 1
ATOM 733 N N . GLY A 1 96 ? 8.224 10.077 -15.536 1.00 90.88 96 GLY A N 1
ATOM 734 C CA . GLY A 1 96 ? 7.229 10.163 -16.606 1.00 90.88 96 GLY A CA 1
ATOM 735 C C . GLY A 1 96 ? 6.909 8.822 -17.269 1.00 90.88 96 GLY A C 1
ATOM 736 O O . GLY A 1 96 ? 6.031 8.789 -18.134 1.00 90.88 96 GLY A O 1
ATOM 737 N N . ASP A 1 97 ? 7.562 7.734 -16.854 1.00 91.50 97 ASP A N 1
ATOM 738 C CA . ASP A 1 97 ? 7.226 6.394 -17.317 1.00 91.50 97 ASP A CA 1
ATOM 739 C C . ASP A 1 97 ? 5.839 5.962 -16.807 1.00 91.50 97 ASP A C 1
ATOM 741 O O . ASP A 1 97 ? 5.394 6.364 -15.724 1.00 91.50 97 ASP A O 1
ATOM 745 N N . PRO A 1 98 ? 5.111 5.142 -17.585 1.00 91.75 98 PRO A N 1
ATOM 746 C CA . PRO A 1 98 ? 3.830 4.604 -17.155 1.00 91.75 98 PRO A CA 1
ATOM 747 C C . PRO A 1 98 ? 3.994 3.625 -15.986 1.00 91.75 98 PRO A C 1
ATOM 749 O O . PRO A 1 98 ? 4.938 2.839 -15.933 1.00 91.75 98 PRO A O 1
ATOM 752 N N . ILE A 1 99 ? 2.996 3.617 -15.101 1.00 92.06 99 ILE A N 1
ATOM 753 C CA . ILE A 1 99 ? 2.847 2.618 -14.040 1.00 92.06 99 ILE A CA 1
ATOM 754 C C . ILE A 1 99 ? 1.770 1.619 -14.469 1.00 92.06 99 ILE A C 1
ATOM 756 O O . ILE A 1 99 ? 0.631 2.006 -14.748 1.00 92.06 99 ILE A O 1
ATOM 760 N N . TYR A 1 100 ? 2.116 0.334 -14.506 1.00 93.12 100 TYR A N 1
ATOM 761 C CA . TYR A 1 100 ? 1.209 -0.740 -14.911 1.00 93.12 100 TYR A CA 1
ATOM 762 C C . TYR A 1 100 ? 0.555 -1.425 -13.708 1.00 93.12 100 TYR A C 1
ATOM 764 O O . TYR A 1 100 ? 1.126 -1.522 -12.620 1.00 93.12 100 TYR A O 1
ATOM 772 N N . ALA A 1 101 ? -0.653 -1.956 -13.916 1.00 93.56 101 ALA A N 1
ATOM 773 C CA . ALA A 1 101 ? -1.259 -2.874 -12.962 1.00 93.56 101 ALA A CA 1
ATOM 774 C C . ALA A 1 101 ? -0.430 -4.164 -12.905 1.00 93.56 101 ALA A C 1
ATOM 776 O O . ALA A 1 101 ? -0.161 -4.780 -13.933 1.00 93.56 101 ALA A O 1
ATOM 777 N N . VAL A 1 102 ? -0.047 -4.581 -11.700 1.00 93.81 102 VAL A N 1
ATOM 778 C CA . VAL A 1 102 ? 0.832 -5.746 -11.506 1.00 93.81 102 VAL A CA 1
ATOM 779 C C . VAL A 1 102 ? 0.105 -7.084 -11.620 1.00 93.81 102 VAL A C 1
ATOM 781 O O . VAL A 1 102 ? 0.757 -8.115 -11.720 1.00 93.81 102 VAL A O 1
ATOM 784 N N . ALA A 1 103 ? -1.225 -7.088 -11.556 1.00 94.50 103 ALA A N 1
ATOM 785 C CA . ALA A 1 103 ? -2.045 -8.292 -11.568 1.00 94.50 103 ALA A CA 1
ATOM 786 C C . ALA A 1 103 ? -3.496 -7.972 -11.955 1.00 94.50 103 ALA A C 1
ATOM 788 O O . ALA A 1 103 ? -3.926 -6.814 -11.907 1.00 94.50 103 ALA A O 1
ATOM 789 N N . ASP A 1 104 ? -4.262 -9.017 -12.268 1.00 95.50 104 ASP A N 1
ATOM 790 C CA . ASP A 1 104 ? -5.711 -8.923 -12.436 1.00 95.50 104 ASP A CA 1
ATOM 791 C C . ASP A 1 104 ? -6.386 -8.429 -11.150 1.00 95.50 104 ASP A C 1
ATOM 793 O O . ASP A 1 104 ? -6.059 -8.853 -10.038 1.00 95.50 104 ASP A O 1
ATOM 797 N N . GLY A 1 105 ? -7.363 -7.536 -11.301 1.00 93.62 105 GLY A N 1
ATOM 798 C CA . GLY A 1 105 ? -8.046 -6.932 -10.166 1.00 93.62 105 GLY A CA 1
ATOM 799 C C . GLY A 1 105 ? -9.144 -5.955 -10.563 1.00 93.62 105 GLY A C 1
ATOM 800 O O . GLY A 1 105 ? -9.563 -5.871 -11.718 1.00 93.62 105 GLY A O 1
ATOM 801 N N . ARG A 1 106 ? -9.619 -5.198 -9.573 1.00 92.75 106 ARG A N 1
ATOM 802 C CA . ARG A 1 106 ? -10.609 -4.131 -9.738 1.00 92.75 106 ARG A CA 1
ATOM 803 C C . ARG A 1 106 ? -10.092 -2.867 -9.065 1.00 92.75 106 ARG A C 1
ATOM 805 O O . ARG A 1 106 ? -9.678 -2.911 -7.910 1.00 92.75 106 ARG A O 1
ATOM 812 N N . VAL A 1 107 ? -10.174 -1.738 -9.762 1.00 92.50 107 VAL A N 1
ATOM 813 C CA . VAL A 1 107 ? -9.881 -0.427 -9.170 1.00 92.50 107 VAL A CA 1
ATOM 814 C C . VAL A 1 107 ? -10.980 -0.085 -8.163 1.00 92.50 107 VAL A C 1
ATOM 816 O O . VAL A 1 107 ? -12.150 0.014 -8.534 1.00 92.50 107 VAL A O 1
ATOM 819 N N . LEU A 1 108 ? -10.605 0.073 -6.892 1.00 89.56 108 LEU A N 1
ATOM 820 C CA . LEU A 1 108 ? -11.520 0.464 -5.809 1.00 89.56 108 LEU A CA 1
ATOM 821 C C . LEU A 1 108 ? -11.461 1.965 -5.509 1.00 89.56 108 LEU A C 1
ATOM 823 O O . LEU A 1 108 ? -12.462 2.560 -5.121 1.00 89.56 108 LEU A O 1
ATOM 827 N N . LEU A 1 109 ? -10.294 2.577 -5.715 1.00 91.88 109 LEU A N 1
ATOM 828 C CA . LEU A 1 109 ? -10.050 3.992 -5.485 1.00 91.88 109 LEU A CA 1
ATOM 829 C C . LEU A 1 109 ? -9.115 4.530 -6.566 1.00 91.88 109 LEU A C 1
ATOM 831 O O . LEU A 1 109 ? -8.065 3.951 -6.827 1.00 91.88 109 LEU A O 1
ATOM 835 N N . ALA A 1 110 ? -9.486 5.667 -7.141 1.00 92.25 110 ALA A N 1
ATOM 836 C CA . ALA A 1 110 ? -8.604 6.509 -7.932 1.00 92.25 110 ALA A CA 1
ATOM 837 C C . ALA A 1 110 ? -8.789 7.946 -7.443 1.00 92.25 110 ALA A C 1
ATOM 839 O O . ALA A 1 110 ? -9.919 8.429 -7.343 1.00 92.25 110 ALA A O 1
ATOM 840 N N . ARG A 1 111 ? -7.690 8.608 -7.091 1.00 90.81 111 ARG A N 1
ATOM 841 C CA . ARG A 1 111 ? -7.681 10.009 -6.672 1.00 90.81 111 ARG A CA 1
ATOM 842 C C . ARG A 1 111 ? -6.382 10.659 -7.109 1.00 90.81 111 ARG A C 1
ATOM 844 O O . ARG A 1 111 ? -5.384 9.965 -7.286 1.00 90.81 111 ARG A O 1
ATOM 851 N N . ASP A 1 112 ? -6.421 11.975 -7.242 1.00 90.50 112 ASP A N 1
ATOM 852 C CA . ASP A 1 112 ? -5.208 12.764 -7.385 1.00 90.50 112 ASP A CA 1
ATOM 853 C C . ASP A 1 112 ? -4.395 12.677 -6.082 1.00 90.50 112 ASP A C 1
ATOM 855 O O . ASP A 1 112 ? -4.951 12.809 -4.984 1.00 90.50 112 ASP A O 1
ATOM 859 N N . GLY A 1 113 ? -3.115 12.340 -6.209 1.00 77.69 113 GLY A N 1
ATOM 860 C CA . GLY A 1 113 ? -2.200 12.098 -5.096 1.00 77.69 113 GLY A CA 1
ATOM 861 C C . GLY A 1 113 ? -1.246 13.259 -4.822 1.00 77.69 113 GLY A C 1
ATOM 862 O O . GLY A 1 113 ? -0.598 13.239 -3.773 1.00 77.69 113 GLY A O 1
ATOM 863 N N . GLY A 1 114 ? -1.178 14.248 -5.723 1.00 57.91 114 GLY A N 1
ATOM 864 C CA . GLY A 1 114 ? -0.224 15.357 -5.669 1.00 57.91 114 GLY A CA 1
ATOM 865 C C . GLY A 1 114 ? 0.194 15.851 -7.044 1.00 57.91 114 GLY A C 1
ATOM 866 O O . GLY A 1 114 ? 0.487 14.994 -7.905 1.00 57.91 114 GLY A O 1
#

Foldseek 3Di:
DQDPVNVVVVVVVVVVVVVVVVCVVCVCVVVDDPDDDLVPDDDDPVVVVPWDDWPFFADFFDPPRQPQKDFPADDCGVHDNHTDMAGVVDDNNRVPTGTHDGTGGDDSDDDDPD